Protein AF-K2NXK0-F1 (afdb_monomer_lite)

pLDDT: mean 91.65, std 8.14, range [55.88, 96.75]

Organism: NCBI:txid1231377

Structure (mmCIF, N/CA/C/O backbone):
data_AF-K2NXK0-F1
#
_entry.id   AF-K2NXK0-F1
#
loop_
_atom_site.group_PDB
_atom_site.id
_atom_site.type_symbol
_atom_site.label_atom_id
_atom_site.label_alt_id
_atom_site.label_comp_id
_atom_site.label_asym_id
_atom_site.label_entity_id
_atom_site.label_seq_id
_atom_site.pdbx_PDB_ins_code
_atom_site.Cartn_x
_atom_site.Cartn_y
_atom_site.Cartn_z
_atom_site.occupancy
_atom_site.B_iso_or_equiv
_atom_site.auth_seq_id
_atom_site.auth_comp_id
_atom_site.auth_asym_id
_atom_site.auth_atom_id
_atom_site.pdbx_PDB_model_num
ATOM 1 N N . MET A 1 1 ? 8.449 2.273 -13.769 1.00 59.25 1 MET A N 1
ATOM 2 C CA . MET A 1 1 ? 8.747 2.648 -12.367 1.00 59.25 1 MET A CA 1
ATOM 3 C C . MET A 1 1 ? 7.987 3.898 -11.902 1.00 59.25 1 MET A C 1
ATOM 5 O O . MET A 1 1 ? 7.257 3.810 -10.927 1.00 59.25 1 MET A O 1
ATOM 9 N N . HIS A 1 2 ? 8.084 5.050 -12.586 1.00 73.44 2 HIS A N 1
ATOM 10 C CA . HIS A 1 2 ? 7.445 6.298 -12.116 1.00 73.44 2 HIS A CA 1
ATOM 11 C C . HIS A 1 2 ? 5.905 6.312 -12.142 1.00 73.44 2 HIS A C 1
ATOM 13 O O . HIS A 1 2 ? 5.311 6.917 -11.257 1.00 73.44 2 HIS A O 1
ATOM 19 N N . ILE A 1 3 ? 5.269 5.630 -13.102 1.00 84.75 3 ILE A N 1
ATOM 20 C CA . ILE A 1 3 ? 3.800 5.610 -13.257 1.00 84.75 3 ILE A CA 1
ATOM 21 C C . ILE A 1 3 ? 3.131 4.925 -12.057 1.00 84.75 3 ILE A C 1
ATOM 23 O O . ILE A 1 3 ? 2.320 5.545 -11.381 1.00 84.75 3 ILE A O 1
ATOM 27 N N . LYS A 1 4 ? 3.576 3.714 -11.698 1.00 86.31 4 LYS A N 1
ATOM 28 C CA . LYS A 1 4 ? 3.038 2.961 -10.551 1.00 86.31 4 LYS A CA 1
ATOM 29 C C . LYS A 1 4 ? 3.215 3.684 -9.214 1.00 86.31 4 LYS A C 1
ATOM 31 O O . LYS A 1 4 ? 2.338 3.622 -8.361 1.00 86.31 4 LYS A O 1
ATOM 36 N N . ARG A 1 5 ? 4.297 4.460 -9.056 1.00 89.94 5 ARG A N 1
ATOM 37 C CA . ARG A 1 5 ? 4.466 5.351 -7.894 1.00 89.94 5 ARG A CA 1
ATOM 38 C C . ARG A 1 5 ? 3.367 6.414 -7.836 1.00 89.94 5 ARG A C 1
ATOM 40 O O . ARG A 1 5 ? 2.855 6.697 -6.760 1.00 89.94 5 ARG A O 1
ATOM 47 N N . MET A 1 6 ? 3.041 7.038 -8.970 1.00 93.44 6 MET A N 1
ATOM 48 C CA . MET A 1 6 ? 1.981 8.049 -9.033 1.00 93.44 6 MET A CA 1
ATOM 49 C C . MET A 1 6 ? 0.612 7.425 -8.767 1.00 93.44 6 MET A C 1
ATOM 51 O O . MET A 1 6 ? -0.154 7.995 -7.999 1.00 93.44 6 MET A O 1
ATOM 55 N N . GLU A 1 7 ? 0.338 6.248 -9.333 1.00 94.56 7 GLU A N 1
ATOM 56 C CA . GLU A 1 7 ? -0.903 5.501 -9.091 1.00 94.56 7 GLU A CA 1
ATOM 57 C C . GLU A 1 7 ? -1.079 5.159 -7.607 1.00 94.56 7 GLU A C 1
ATOM 59 O O . GLU A 1 7 ? -2.140 5.417 -7.045 1.00 94.56 7 GLU A O 1
ATOM 64 N N . LEU A 1 8 ? -0.026 4.668 -6.943 1.00 95.38 8 LEU A N 1
ATOM 65 C CA . LEU A 1 8 ? -0.055 4.366 -5.510 1.00 95.38 8 LEU A CA 1
ATOM 66 C C . LEU A 1 8 ? -0.379 5.610 -4.676 1.00 95.38 8 LEU A C 1
ATOM 68 O O . LEU A 1 8 ? -1.269 5.584 -3.829 1.00 95.38 8 LEU A O 1
ATOM 72 N N . LEU A 1 9 ? 0.326 6.716 -4.929 1.00 94.88 9 LEU A N 1
ATOM 73 C CA . LEU A 1 9 ? 0.120 7.959 -4.184 1.00 94.88 9 LEU A CA 1
ATOM 74 C C . LEU A 1 9 ? -1.268 8.554 -4.444 1.00 94.88 9 LEU A C 1
ATOM 76 O O . LEU A 1 9 ? -1.884 9.079 -3.520 1.00 94.88 9 LEU A O 1
ATOM 80 N N . GLN A 1 10 ? -1.788 8.442 -5.668 1.00 96.19 10 GLN A N 1
ATOM 81 C CA . GLN A 1 10 ? -3.156 8.852 -5.979 1.00 96.19 10 GLN A CA 1
ATOM 82 C C . GLN A 1 10 ? -4.183 7.970 -5.271 1.00 96.19 10 GLN A C 1
ATOM 84 O O . GLN A 1 10 ? -5.137 8.508 -4.716 1.00 96.19 10 GLN A O 1
ATOM 89 N N . ALA A 1 11 ? -3.998 6.651 -5.242 1.00 96.50 11 ALA A N 1
ATOM 90 C CA . ALA A 1 11 ? -4.913 5.741 -4.558 1.00 96.50 11 ALA A CA 1
ATOM 91 C C . ALA A 1 11 ? -4.939 5.991 -3.039 1.00 96.50 11 ALA A C 1
ATOM 93 O O . ALA A 1 11 ? -6.013 6.019 -2.441 1.00 96.50 11 ALA A O 1
ATOM 94 N N . ILE A 1 12 ? -3.773 6.260 -2.436 1.00 96.00 12 ILE A N 1
ATOM 95 C CA . ILE A 1 12 ? -3.658 6.683 -1.031 1.00 96.00 12 ILE A CA 1
ATOM 96 C C . ILE A 1 12 ? -4.369 8.023 -0.804 1.00 96.00 12 ILE A C 1
ATOM 98 O O . ILE A 1 12 ? -5.116 8.168 0.159 1.00 96.00 12 ILE A O 1
ATOM 102 N N . ASN A 1 13 ? -4.145 9.011 -1.676 1.00 95.81 13 ASN A N 1
ATOM 103 C CA . ASN A 1 13 ? -4.710 10.353 -1.520 1.00 95.81 13 ASN A CA 1
ATOM 104 C C . ASN A 1 13 ? -6.232 10.395 -1.719 1.00 95.81 13 ASN A C 1
ATOM 106 O O . ASN A 1 13 ? -6.909 11.189 -1.077 1.00 95.81 13 ASN A O 1
ATOM 110 N N . ASN A 1 14 ? -6.767 9.551 -2.601 1.00 96.75 14 ASN A N 1
ATOM 111 C CA . ASN A 1 14 ? -8.208 9.417 -2.820 1.00 96.75 14 ASN A CA 1
ATOM 112 C C . ASN A 1 14 ? -8.870 8.424 -1.852 1.00 96.75 14 ASN A C 1
ATOM 114 O O . ASN A 1 14 ? -10.041 8.101 -2.032 1.00 96.75 14 ASN A O 1
ATOM 118 N N . ASP A 1 15 ? -8.127 7.932 -0.859 1.00 94.62 15 ASP A N 1
ATOM 119 C CA . ASP A 1 15 ? -8.627 7.038 0.181 1.00 94.62 15 ASP A CA 1
ATOM 120 C C . ASP A 1 15 ? -9.338 5.788 -0.367 1.00 94.62 15 ASP A C 1
ATOM 122 O O . ASP A 1 15 ? -10.399 5.375 0.102 1.00 94.62 15 ASP A O 1
ATOM 126 N N . TYR A 1 16 ? -8.756 5.172 -1.400 1.00 95.88 16 TYR A N 1
ATOM 127 C CA . TYR A 1 16 ? -9.294 3.936 -1.980 1.00 95.88 16 TYR A CA 1
ATOM 128 C C . TYR A 1 16 ? -9.323 2.816 -0.939 1.00 95.88 16 TYR A C 1
ATOM 130 O O . TYR A 1 16 ? -8.714 2.937 0.108 1.00 95.88 16 TYR A O 1
ATOM 138 N N . GLY A 1 17 ? -10.011 1.700 -1.187 1.00 94.56 17 GLY A N 1
ATOM 139 C CA . GLY A 1 17 ? -10.003 0.580 -0.238 1.00 94.56 17 GLY A CA 1
ATOM 140 C C . GLY A 1 17 ? -8.609 -0.042 -0.072 1.00 94.56 17 GLY A C 1
ATOM 141 O O . GLY A 1 17 ? -7.862 -0.152 -1.045 1.00 94.56 17 GLY A O 1
ATOM 142 N N . LEU A 1 18 ? -8.285 -0.527 1.136 1.00 94.88 18 LEU A N 1
ATOM 143 C CA . LEU A 1 18 ? -6.965 -1.097 1.453 1.00 94.88 18 LEU A CA 1
ATOM 144 C C . LEU A 1 18 ? -6.538 -2.197 0.467 1.00 94.88 18 LEU A C 1
ATOM 146 O O . LEU A 1 18 ? -5.398 -2.199 0.028 1.00 94.88 18 LEU A O 1
ATOM 150 N N . GLN A 1 19 ? -7.460 -3.069 0.048 1.00 94.75 19 GLN A N 1
ATOM 151 C CA . GLN A 1 19 ? -7.183 -4.121 -0.938 1.00 94.75 19 GLN A CA 1
ATOM 152 C C . GLN A 1 19 ? -6.691 -3.563 -2.284 1.00 94.75 19 GLN A C 1
ATOM 154 O O . GLN A 1 19 ? -5.778 -4.122 -2.888 1.00 94.75 19 GLN A O 1
ATOM 159 N N . VAL A 1 20 ? -7.279 -2.456 -2.747 1.00 95.31 20 VAL A N 1
ATOM 160 C CA . VAL A 1 20 ? -6.906 -1.816 -4.016 1.00 95.31 20 VAL A CA 1
ATOM 161 C C . VAL A 1 20 ? -5.529 -1.176 -3.890 1.00 95.31 20 VAL A C 1
ATOM 163 O O . VAL A 1 20 ? -4.669 -1.386 -4.741 1.00 95.31 20 VAL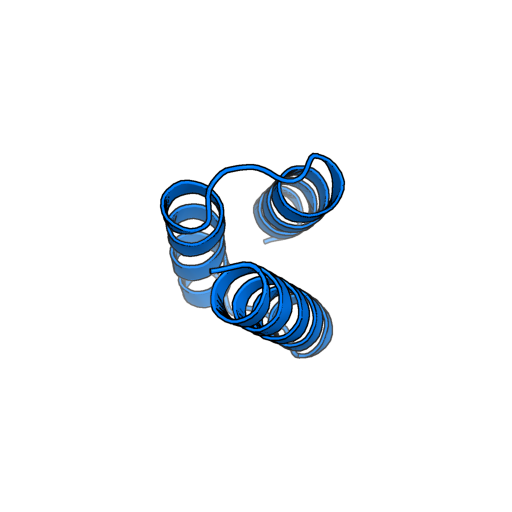 A O 1
ATOM 166 N N . VAL A 1 21 ? -5.302 -0.434 -2.804 1.00 95.81 21 VAL A N 1
ATOM 167 C CA . VAL A 1 21 ? -4.017 0.229 -2.554 1.00 95.81 21 VAL A CA 1
ATOM 168 C C . VAL A 1 21 ? -2.893 -0.802 -2.390 1.00 95.81 21 VAL A C 1
ATOM 170 O O . VAL A 1 21 ? -1.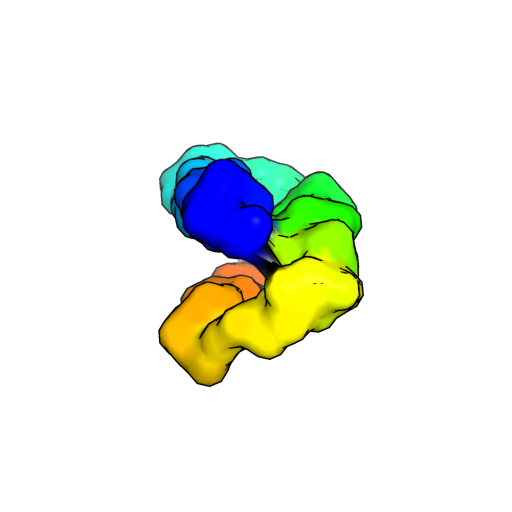813 -0.601 -2.939 1.00 95.81 21 VAL A O 1
ATOM 173 N N . SER A 1 22 ? -3.148 -1.927 -1.710 1.00 96.00 22 SER A N 1
ATOM 174 C CA . SER A 1 22 ? -2.190 -3.032 -1.570 1.00 96.00 22 SER A CA 1
ATOM 175 C C . SER A 1 22 ? -1.807 -3.657 -2.909 1.00 96.00 22 SER A C 1
ATOM 177 O O . SER A 1 22 ? -0.624 -3.831 -3.161 1.00 96.00 22 SER A O 1
ATOM 179 N N . GLY A 1 23 ? -2.764 -3.910 -3.808 1.00 96.19 23 GLY A N 1
ATOM 180 C CA . GLY A 1 23 ? -2.439 -4.455 -5.133 1.00 96.19 23 GLY A CA 1
ATOM 181 C C . GLY A 1 23 ? -1.555 -3.518 -5.966 1.00 96.19 23 GLY A C 1
ATOM 182 O O . GLY A 1 23 ? -0.613 -3.957 -6.619 1.00 96.19 23 GLY A O 1
ATOM 183 N N . ILE A 1 24 ? -1.807 -2.205 -5.900 1.00 95.25 24 ILE A N 1
ATOM 184 C CA . ILE A 1 24 ? -0.964 -1.206 -6.578 1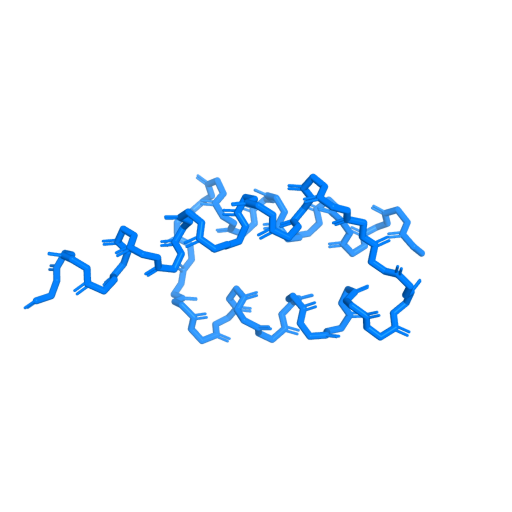.00 95.25 24 ILE A CA 1
ATOM 185 C C . ILE A 1 24 ? 0.433 -1.151 -5.942 1.00 95.25 24 ILE A C 1
ATOM 187 O O . ILE A 1 24 ? 1.427 -0.953 -6.644 1.00 95.25 24 ILE A O 1
ATOM 191 N N . PHE A 1 25 ? 0.514 -1.311 -4.620 1.00 95.88 25 PHE A N 1
ATOM 192 C CA . PHE A 1 25 ? 1.774 -1.350 -3.890 1.00 95.88 25 PHE A CA 1
ATOM 193 C C . PHE A 1 25 ? 2.617 -2.581 -4.252 1.00 95.88 25 PHE A C 1
ATOM 195 O O . PHE A 1 25 ? 3.804 -2.419 -4.529 1.00 95.88 25 PHE A O 1
ATOM 202 N N . ASP A 1 26 ? 2.015 -3.768 -4.346 1.00 95.69 26 ASP A N 1
ATOM 203 C CA . ASP A 1 26 ? 2.712 -5.003 -4.732 1.00 95.69 26 ASP A CA 1
ATOM 204 C C . ASP A 1 26 ? 3.306 -4.890 -6.150 1.00 95.69 26 ASP A C 1
ATOM 206 O O . ASP A 1 26 ? 4.486 -5.181 -6.368 1.00 95.69 26 ASP A O 1
ATOM 210 N N . ASP A 1 27 ? 2.527 -4.364 -7.106 1.00 93.94 27 ASP A N 1
ATOM 211 C CA . ASP A 1 27 ? 3.004 -4.053 -8.462 1.00 93.94 27 ASP A CA 1
ATOM 212 C C . ASP A 1 27 ? 4.166 -3.047 -8.448 1.00 93.94 27 ASP A C 1
ATOM 214 O O . ASP A 1 27 ? 5.088 -3.106 -9.265 1.00 93.94 27 ASP A O 1
ATOM 218 N N . TYR A 1 28 ? 4.097 -2.063 -7.553 1.00 93.31 28 TYR A N 1
ATOM 219 C CA . TYR A 1 28 ? 5.110 -1.029 -7.418 1.00 93.31 28 TYR A CA 1
ATOM 220 C C . TYR A 1 28 ? 6.421 -1.569 -6.813 1.00 93.31 28 TYR A C 1
ATOM 222 O O . TYR A 1 28 ? 7.500 -1.242 -7.321 1.00 93.31 28 TYR A O 1
ATOM 230 N N . GLU A 1 29 ? 6.344 -2.413 -5.782 1.00 92.50 29 GLU A N 1
ATOM 231 C CA . GLU A 1 29 ? 7.492 -3.105 -5.175 1.00 92.50 29 GLU A CA 1
ATOM 232 C C . GLU A 1 29 ? 8.169 -4.044 -6.180 1.00 92.50 29 GLU A C 1
ATOM 234 O O . GLU A 1 29 ? 9.395 -4.027 -6.304 1.00 92.50 29 GLU A O 1
ATOM 239 N N . ALA A 1 30 ? 7.388 -4.777 -6.984 1.00 92.88 30 ALA A N 1
ATOM 240 C CA 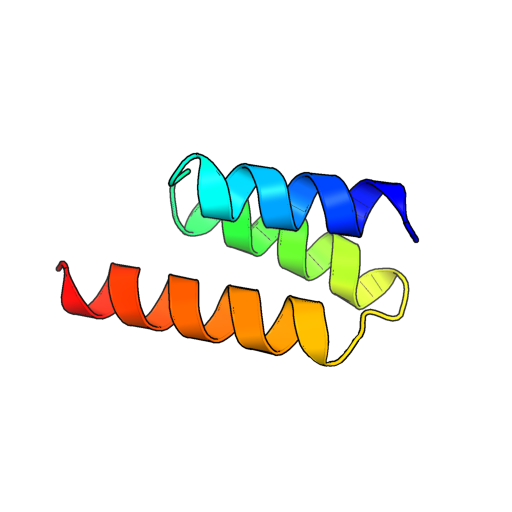. ALA A 1 30 ? 7.910 -5.650 -8.039 1.00 92.88 30 ALA A CA 1
ATOM 241 C C . ALA A 1 30 ? 8.748 -4.900 -9.097 1.00 92.88 30 ALA A C 1
ATOM 243 O O . ALA A 1 30 ? 9.595 -5.494 -9.764 1.00 92.88 30 ALA A O 1
ATOM 244 N N . LEU A 1 31 ? 8.552 -3.584 -9.239 1.00 91.75 31 LEU A N 1
ATOM 245 C CA . LEU A 1 31 ? 9.316 -2.712 -10.140 1.00 91.75 31 LEU A CA 1
ATOM 246 C C . LEU A 1 31 ? 10.534 -2.045 -9.475 1.00 91.75 31 LEU A C 1
ATOM 248 O O . LEU A 1 31 ? 11.110 -1.118 -10.053 1.00 91.75 31 LEU A O 1
ATOM 252 N N . GLY A 1 32 ? 10.920 -2.492 -8.279 1.00 89.00 32 GLY A N 1
ATOM 253 C CA . GLY A 1 32 ? 12.103 -2.037 -7.547 1.00 89.00 32 GLY A CA 1
ATOM 254 C C . GLY A 1 32 ? 11.816 -1.044 -6.423 1.00 89.00 32 GLY A C 1
ATOM 255 O O . GLY A 1 32 ? 12.730 -0.734 -5.664 1.00 89.00 32 GLY A O 1
ATOM 256 N N . GLY A 1 33 ? 10.569 -0.573 -6.297 1.00 89.31 33 GLY A N 1
ATOM 257 C CA . GLY A 1 33 ? 10.103 0.217 -5.158 1.00 89.31 33 GLY A CA 1
ATOM 258 C C . GLY A 1 33 ? 10.937 1.465 -4.826 1.00 89.31 33 GLY A C 1
ATOM 259 O O . GLY A 1 33 ? 11.828 1.896 -5.556 1.00 89.31 33 GLY A O 1
ATOM 260 N N . ASN A 1 34 ? 10.608 2.109 -3.707 1.00 90.06 34 ASN A N 1
ATOM 261 C CA . ASN A 1 34 ? 11.505 3.017 -2.989 1.00 90.06 34 ASN A CA 1
ATOM 262 C C . ASN A 1 34 ? 10.968 3.245 -1.576 1.00 90.06 34 ASN A C 1
ATOM 264 O O . ASN A 1 34 ? 9.771 3.103 -1.319 1.00 90.06 34 ASN A O 1
ATOM 268 N N . HIS A 1 35 ? 11.867 3.671 -0.692 1.00 89.81 35 HIS A N 1
ATOM 269 C CA . HIS A 1 35 ? 11.581 3.862 0.725 1.00 89.81 35 HIS A CA 1
ATOM 270 C C . HIS A 1 35 ? 10.447 4.866 0.995 1.00 89.81 35 HIS A C 1
ATOM 272 O O . HIS A 1 35 ? 9.644 4.662 1.899 1.00 89.81 35 HIS A O 1
ATOM 278 N N . TYR A 1 36 ? 10.339 5.936 0.200 1.00 90.38 36 TYR A N 1
ATOM 279 C CA . TYR A 1 36 ? 9.309 6.957 0.404 1.00 90.38 36 TYR A CA 1
ATOM 280 C C . TYR A 1 36 ? 7.898 6.404 0.179 1.00 90.38 36 TYR A C 1
ATOM 282 O O . TYR A 1 36 ? 7.021 6.571 1.020 1.00 90.38 36 TYR A O 1
ATOM 290 N N . ALA A 1 37 ? 7.673 5.730 -0.946 1.00 90.19 37 ALA A N 1
ATOM 291 C CA . ALA A 1 37 ? 6.368 5.163 -1.268 1.00 90.19 37 ALA A CA 1
ATOM 292 C C . ALA A 1 37 ? 5.977 4.021 -0.314 1.00 90.19 37 ALA A C 1
ATOM 294 O O . ALA A 1 37 ? 4.802 3.889 0.019 1.00 90.19 37 ALA A O 1
ATOM 295 N N . HIS A 1 38 ? 6.963 3.260 0.171 1.00 94.00 38 HIS A N 1
ATOM 296 C CA . HIS A 1 38 ? 6.773 2.237 1.199 1.00 94.00 38 HIS A CA 1
ATOM 297 C C . HIS A 1 38 ? 6.274 2.846 2.520 1.00 94.00 38 HIS A C 1
ATO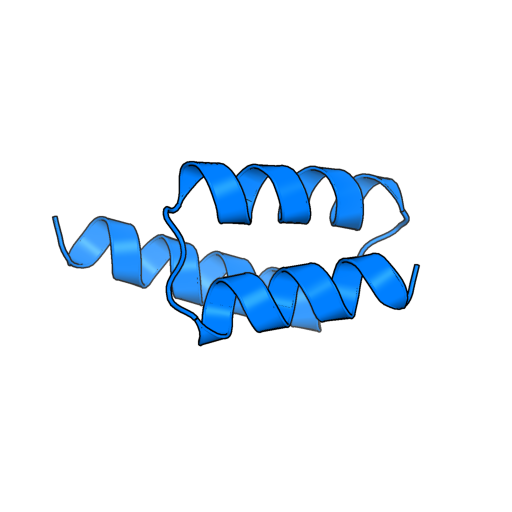M 299 O O . HIS A 1 38 ? 5.255 2.419 3.056 1.00 94.00 38 HIS A O 1
ATOM 305 N N . ASP A 1 39 ? 6.923 3.909 3.004 1.00 95.69 39 ASP A N 1
ATOM 306 C CA . ASP A 1 39 ? 6.498 4.628 4.214 1.00 95.69 39 ASP A CA 1
ATOM 307 C C . ASP A 1 39 ? 5.083 5.224 4.081 1.00 95.69 39 ASP A C 1
ATOM 309 O O . ASP A 1 39 ? 4.283 5.149 5.015 1.00 95.69 39 ASP A O 1
ATOM 313 N N . GLN A 1 40 ? 4.737 5.776 2.911 1.00 95.56 40 GLN A N 1
ATOM 314 C CA . GLN A 1 40 ? 3.382 6.283 2.661 1.00 95.56 40 GLN A CA 1
ATOM 315 C C . GLN A 1 40 ? 2.328 5.171 2.710 1.00 95.56 40 GLN A C 1
ATOM 317 O O . GLN A 1 40 ? 1.270 5.360 3.317 1.00 95.56 40 GLN A O 1
ATOM 322 N N . PHE A 1 41 ? 2.616 4.017 2.104 1.00 95.88 41 PHE A N 1
ATOM 323 C CA . PHE A 1 41 ? 1.721 2.865 2.131 1.00 95.88 41 PHE A CA 1
ATOM 324 C C . PHE A 1 41 ? 1.527 2.327 3.553 1.00 95.88 41 PHE A C 1
ATOM 326 O O . PHE A 1 41 ? 0.387 2.158 3.983 1.00 95.88 41 PHE A O 1
ATOM 333 N N . GLU A 1 42 ? 2.602 2.136 4.320 1.00 96.19 42 GLU A N 1
ATOM 334 C CA . GLU A 1 42 ? 2.515 1.613 5.689 1.00 96.19 42 GLU A CA 1
ATOM 335 C C . GLU A 1 42 ? 1.747 2.561 6.624 1.00 96.19 42 GLU 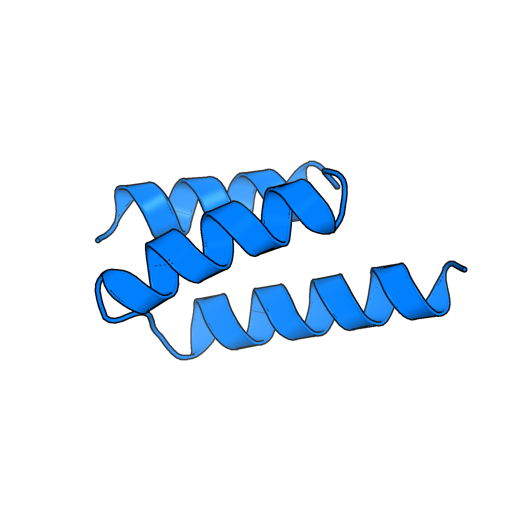A C 1
ATOM 337 O O . GLU A 1 42 ? 0.886 2.123 7.392 1.00 96.19 42 GLU A O 1
ATOM 342 N N . LYS A 1 43 ? 1.960 3.880 6.503 1.00 96.19 43 LYS A N 1
ATOM 343 C CA . LYS A 1 43 ? 1.156 4.885 7.223 1.00 96.19 43 LYS A CA 1
ATOM 344 C C . LYS A 1 43 ? -0.321 4.804 6.858 1.00 96.19 43 LYS A C 1
ATOM 346 O O . LYS A 1 43 ? -1.183 4.868 7.734 1.00 96.19 43 LYS A O 1
ATOM 351 N N . TYR A 1 44 ? -0.625 4.677 5.570 1.00 96.12 44 TYR A N 1
ATOM 352 C CA . TYR A 1 44 ? -1.995 4.554 5.089 1.00 96.12 44 TYR A CA 1
ATOM 353 C C . TYR A 1 44 ? -2.664 3.265 5.600 1.00 96.12 44 TYR A C 1
ATOM 355 O O . TYR A 1 44 ? -3.756 3.325 6.165 1.00 96.12 44 TYR A O 1
ATOM 363 N N . LYS A 1 45 ? -1.976 2.126 5.497 1.00 96.06 45 LYS A N 1
ATOM 364 C CA . LYS A 1 45 ? -2.427 0.823 5.998 1.00 96.06 45 LYS A CA 1
ATOM 365 C C . LYS A 1 45 ? -2.707 0.860 7.496 1.00 96.06 45 LYS A C 1
ATOM 367 O O . LYS A 1 45 ? -3.764 0.404 7.918 1.00 96.06 45 LYS A O 1
ATOM 372 N N . LYS A 1 46 ? -1.803 1.444 8.289 1.00 95.81 46 LYS A N 1
ATOM 373 C CA . LYS A 1 46 ? -1.997 1.604 9.734 1.00 95.81 46 LYS A CA 1
ATOM 374 C C . LYS A 1 46 ? -3.259 2.410 10.046 1.00 95.81 46 LYS A C 1
ATOM 376 O O . LYS A 1 46 ? -4.095 1.923 10.797 1.00 95.81 46 LYS A O 1
ATOM 381 N N . ARG A 1 47 ? -3.449 3.570 9.402 1.00 94.44 47 ARG A N 1
ATOM 382 C CA . ARG A 1 47 ? -4.674 4.378 9.570 1.00 94.44 47 ARG A CA 1
ATOM 383 C C . ARG A 1 47 ? -5.937 3.577 9.250 1.00 94.44 47 ARG A C 1
ATOM 385 O O . ARG A 1 47 ? -6.865 3.580 10.044 1.00 94.44 47 ARG A O 1
ATOM 392 N N . LYS A 1 48 ? -5.956 2.829 8.142 1.00 91.75 48 LYS A N 1
ATOM 393 C CA . LYS A 1 48 ? -7.122 2.016 7.752 1.00 91.75 48 LYS A CA 1
ATOM 394 C C . LYS A 1 48 ? -7.441 0.859 8.689 1.00 91.75 48 LYS A C 1
ATOM 396 O O . LYS A 1 48 ? -8.592 0.437 8.753 1.00 91.75 48 LYS A O 1
ATOM 401 N N . LEU A 1 49 ? -6.435 0.317 9.364 1.00 92.00 49 LEU A N 1
ATOM 402 C CA . LEU A 1 49 ? -6.628 -0.727 10.366 1.00 92.00 49 LEU A CA 1
ATOM 403 C C . LEU A 1 49 ? -7.079 -0.149 11.713 1.00 92.00 49 LEU A C 1
ATOM 405 O O . LEU A 1 49 ? -7.815 -0.822 12.418 1.00 92.00 49 LEU A O 1
ATOM 409 N N . GLU A 1 50 ? -6.660 1.073 12.049 1.00 91.50 50 GLU A N 1
ATOM 410 C CA . GLU A 1 50 ? -7.079 1.793 13.262 1.00 91.50 50 GLU A CA 1
ATOM 411 C C . GLU A 1 50 ? -8.480 2.423 13.139 1.00 91.50 50 GLU A C 1
ATOM 413 O O . GLU A 1 50 ? -9.150 2.614 14.147 1.00 91.50 50 GLU A O 1
ATOM 418 N N . GLU A 1 51 ? -8.948 2.718 11.921 1.00 77.62 51 GLU A N 1
ATOM 419 C CA . GLU A 1 51 ? -10.325 3.167 11.636 1.00 77.62 51 GLU A CA 1
ATOM 420 C C . GLU A 1 51 ? -11.390 2.060 11.806 1.00 77.62 51 GLU A C 1
ATOM 422 O O . GLU A 1 51 ? -12.581 2.332 11.637 1.00 77.62 51 GLU A O 1
ATOM 427 N N . LYS A 1 52 ? -10.984 0.819 12.099 1.00 55.88 52 LYS A N 1
ATOM 428 C CA . LYS A 1 52 ? -11.840 -0.372 12.116 1.00 55.88 52 LYS A CA 1
ATOM 429 C C . LYS A 1 52 ? -12.067 -0.901 13.529 1.00 55.88 52 LYS A C 1
ATOM 431 O O . LYS A 1 52 ? -13.212 -1.329 13.793 1.00 55.88 52 LYS A O 1
#

Radius of gyration: 10.18 Å; chains: 1; bounding box: 24×16×26 Å

Sequence (52 aa):
MHIKRMELLQAINNDYGLQVVSGIFDDYEALGGNHYAHDQFEKYKKRKLEEK

Secondary structure (DSSP, 8-state):
-HHHHHHHHHHHHTT--HHHHHHHHHHHHHTT--HHHHHHHHHHHHHHHHT-

Foldseek 3Di:
DVVLLVVLVVCLVVVPDLVVSVVSVVVQVVVVHDPVSVVSNVVSVVVNVVVD